Protein 2PFC (pdb70)

Sequence (160 aa):
PIAEELLARVLEPYSCKGCRYLIDAQYSATEDSVLAYGNFTIGESAYIRSTGHFNAVELILCFNQLAYSAFAPAVLNEEIRVLRGWSIDDYCQHQLSSMLIRKASSRFRKPLNPQKFSARLLCRDLQVIWRYLKVPCVIEFWDNGGAASGEIELAALNIP

CATH classification: 3.10.129.30

B-factor: mean 53.66, std 8.76, range [31.72, 86.5]

Secondary structure (DSSP, 8-state):
-PPTTHHHHHSHHHHTTT---EEEEEEEE-SS-EEEEEEE---S-SSSS--SS--HHHHHHHHHHHHHHHHHHHHHTT-SGGGTT--HHHHHHHHHHHEEEEEE--EE-S---TTSEEEEEEE---EE----EEEEEEEEEE----EEEEEEEEEE-S--

Organism: Mycobacterium tuberculosis (strain ATCC 25618 / H37Rv) (NCBI:txid83332)

Structure (mmCIF, N/CA/C/O backbone):
data_2PFC
#
_entry.id   2PFC
#
_cell.length_a   101.767
_cell.length_b   101.767
_cell.length_c   101.767
_cell.angle_alpha   90.00
_cell.angle_beta   90.00
_cell.angle_gamma   90.00
#
_symmetry.space_group_name_H-M   'I 21 3'
#
loop_
_entity.id
_entity.type
_entity.pdbx_description
1 polymer 'Hypothetical protein Rv0098/MT0107'
2 non-polymer 'PALMITIC ACID'
3 water water
#
loop_
_atom_site.group_PDB
_atom_site.id
_atom_site.type_symbol
_atom_site.label_atom_id
_atom_site.label_alt_id
_atom_site.label_comp_id
_atom_site.label_asym_id
_atom_site.label_entity_id
_atom_site.label_seq_id
_atom_site.pdbx_PDB_ins_code
_atom_site.Cartn_x
_atom_site.Cartn_y
_atom_site.Cartn_z
_atom_site.occupancy
_atom_site.B_iso_or_equiv
_atom_site.auth_seq_id
_atom_site.auth_comp_id
_atom_site.auth_asym_id
_atom_site.auth_atom_id
_atom_site.pdbx_PDB_model_num
ATOM 1 N N . PRO A 1 20 ? 76.790 16.160 9.523 1.00 58.09 20 PRO A N 1
ATOM 2 C CA . PRO A 1 20 ? 76.164 16.633 8.294 1.00 57.94 20 PRO A CA 1
ATOM 3 C C . PRO A 1 20 ? 75.384 15.547 7.594 1.00 58.05 20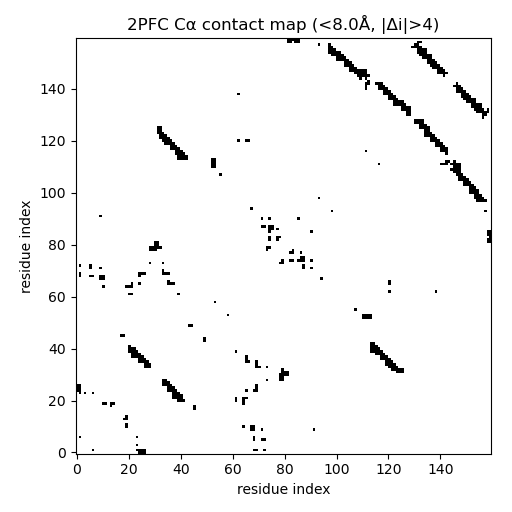 PRO A C 1
ATOM 4 O O . PRO A 1 20 ? 75.833 14.386 7.551 1.00 58.15 20 PRO A O 1
ATOM 8 N N . ILE A 1 21 ? 74.214 15.917 7.062 1.00 57.37 21 ILE A N 1
ATOM 9 C CA . ILE A 1 21 ? 73.365 14.967 6.331 1.00 56.86 21 ILE A CA 1
ATOM 10 C C . ILE A 1 21 ? 73.537 15.137 4.830 1.00 56.32 21 ILE A C 1
ATOM 11 O O . ILE A 1 21 ? 73.488 16.242 4.311 1.00 56.11 21 ILE A O 1
ATOM 16 N N . ALA A 1 22 ? 73.707 14.015 4.148 1.00 56.63 22 ALA A N 1
ATOM 17 C CA . ALA A 1 22 ? 74.030 13.992 2.723 1.00 57.09 22 ALA A CA 1
ATOM 18 C C . ALA A 1 22 ? 72.857 14.557 1.925 1.00 57.34 22 ALA A C 1
ATOM 19 O O . ALA A 1 22 ? 71.728 14.135 2.146 1.00 57.78 22 ALA A O 1
ATOM 21 N N . GLU A 1 23 ? 73.113 15.535 1.046 1.00 57.77 23 GLU A N 1
ATOM 22 C CA . GLU A 1 23 ? 72.091 16.047 0.119 1.00 58.76 23 GLU A CA 1
ATOM 23 C C . GLU A 1 23 ? 71.743 14.768 -0.536 1.00 58.78 23 GLU A C 1
ATOM 24 O O . GLU A 1 23 ? 72.540 13.871 -0.465 1.00 59.73 23 GLU A O 1
ATOM 30 N N . GLU A 1 24 ? 70.577 14.592 -1.132 1.00 59.08 24 GLU A N 1
ATOM 31 C CA . GLU A 1 24 ? 70.309 13.248 -1.704 1.00 58.18 24 GLU A CA 1
ATOM 32 C C . GLU A 1 24 ? 69.723 12.273 -0.682 1.00 55.58 24 GLU A C 1
ATOM 33 O O . GLU A 1 24 ? 68.833 11.519 -1.020 1.00 54.91 24 GLU A O 1
ATOM 39 N N . LEU A 1 25 ? 70.213 12.250 0.558 1.00 54.05 25 LEU A N 1
ATOM 40 C CA . LEU A 1 25 ? 69.384 11.660 1.621 1.00 52.55 25 LEU A CA 1
ATOM 41 C C . LEU A 1 25 ? 68.319 12.722 1.901 1.00 51.13 25 LEU A C 1
ATOM 42 O O . LEU A 1 25 ? 67.129 12.453 1.847 1.00 50.35 25 LEU A O 1
ATOM 47 N N . LEU A 1 26 ? 68.756 13.946 2.135 1.00 49.41 26 LEU A N 1
ATOM 48 C CA . LEU A 1 26 ? 67.809 15.063 2.146 1.00 50.13 26 LEU A CA 1
ATOM 49 C C . LEU A 1 26 ? 66.824 14.955 0.994 1.00 49.63 26 LEU A C 1
ATOM 50 O O . LEU A 1 26 ? 65.618 14.999 1.198 1.00 49.82 26 LEU A O 1
ATOM 55 N N . ALA A 1 27 ? 67.341 14.793 -0.222 1.00 49.44 27 ALA A N 1
ATOM 56 C CA . ALA A 1 27 ? 66.485 15.001 -1.382 1.00 48.69 27 ALA A CA 1
ATOM 57 C C . ALA A 1 27 ? 65.453 13.911 -1.526 1.00 47.78 27 ALA A C 1
ATOM 58 O O . ALA A 1 27 ? 64.360 14.179 -1.938 1.00 48.76 27 ALA A O 1
ATOM 60 N N . ARG A 1 28 ? 65.809 12.677 -1.196 1.00 47.09 28 ARG A N 1
ATOM 61 C CA . ARG A 1 28 ? 64.865 11.544 -1.201 1.00 45.96 28 ARG A CA 1
ATOM 62 C C . ARG A 1 28 ? 63.747 11.668 -0.126 1.00 44.82 28 ARG A C 1
ATOM 63 O O . ARG A 1 28 ? 62.594 11.352 -0.358 1.00 44.01 28 ARG A O 1
ATOM 71 N N . VAL A 1 29 ? 64.152 12.116 1.053 1.00 44.20 29 VAL A N 1
ATOM 72 C CA . VAL A 1 29 ? 63.308 12.240 2.224 1.00 43.55 29 VAL A CA 1
ATOM 73 C C . VAL A 1 29 ? 62.351 13.418 2.046 1.00 43.73 29 VAL A C 1
ATOM 74 O O . VAL A 1 29 ? 61.220 13.347 2.506 1.00 42.59 29 VAL A O 1
ATOM 78 N N . LEU A 1 30 ? 62.810 14.481 1.365 1.00 43.24 30 LEU A N 1
ATOM 79 C CA . LEU A 1 30 ? 61.986 15.693 1.148 1.00 43.92 30 LEU A CA 1
ATOM 80 C C . LEU A 1 30 ? 61.316 15.826 -0.244 1.00 45.01 30 LEU A C 1
ATOM 81 O O . LEU A 1 30 ? 60.733 16.885 -0.622 1.00 44.54 30 LEU A O 1
ATOM 86 N N . GLU A 1 31 ? 61.350 14.723 -0.975 1.00 46.56 31 GLU A N 1
ATOM 87 C CA . GLU A 1 31 ? 60.746 14.649 -2.289 1.00 48.90 31 GLU A CA 1
ATOM 88 C C . GLU A 1 31 ? 59.255 14.991 -2.223 1.00 49.57 31 GLU A C 1
ATOM 89 O O . GLU A 1 31 ? 58.724 15.644 -3.162 1.00 49.92 31 GLU A O 1
ATOM 95 N N . PRO A 1 32 ? 58.557 14.549 -1.144 1.00 49.42 32 PRO A N 1
ATOM 96 C CA . PRO A 1 32 ? 57.155 14.954 -1.082 1.00 49.69 32 PRO A CA 1
ATOM 97 C C . PRO A 1 32 ? 56.855 16.450 -1.190 1.00 49.04 32 PRO A C 1
ATOM 98 O O . PRO A 1 32 ? 55.818 16.815 -1.731 1.00 49.21 32 PRO A O 1
ATOM 102 N N . TYR A 1 33 ? 57.768 17.285 -0.720 1.00 49.23 33 TYR A N 1
ATOM 103 C CA . TYR A 1 33 ? 57.611 18.729 -0.771 1.00 49.35 33 TYR A CA 1
ATOM 104 C C . TYR A 1 33 ? 58.225 19.317 -2.055 1.00 50.44 33 TYR A C 1
ATOM 105 O O . TYR A 1 33 ? 57.709 20.306 -2.577 1.00 49.64 33 TYR A O 1
ATOM 114 N N . SER A 1 34 ? 59.344 18.736 -2.521 1.00 52.23 34 SER A N 1
ATOM 115 C CA . SER A 1 34 ? 60.041 19.165 -3.767 1.00 54.68 34 SER A CA 1
ATOM 116 C C . SER A 1 34 ? 59.155 19.084 -5.027 1.00 55.85 34 SER A C 1
ATOM 117 O O . SER A 1 34 ? 59.157 19.972 -5.886 1.00 55.59 34 SER A O 1
ATOM 120 N N . CYS A 1 35 ? 58.412 17.998 -5.137 1.00 57.82 35 CYS A N 1
ATOM 121 C CA . CYS A 1 35 ? 57.559 17.790 -6.282 1.00 60.12 35 CYS A CA 1
ATOM 122 C C . CYS A 1 35 ? 56.408 18.832 -6.261 1.00 61.04 35 CYS A C 1
ATOM 123 O O . CYS A 1 35 ? 55.418 18.725 -7.023 1.00 61.73 35 CYS A O 1
ATOM 126 N N . LYS A 1 36 ? 56.552 19.829 -5.377 1.00 60.90 36 LYS A N 1
ATOM 127 C CA . LYS A 1 36 ? 55.544 20.860 -5.144 1.00 60.94 36 LYS A CA 1
ATOM 128 C C . LYS A 1 36 ? 56.168 22.266 -5.097 1.00 60.96 36 LYS A C 1
ATOM 129 O O . LYS A 1 36 ? 55.444 23.263 -4.944 1.00 61.48 36 LYS A O 1
ATOM 135 N N . GLY A 1 37 ? 57.500 22.342 -5.220 1.00 59.88 37 GLY A N 1
ATOM 136 C CA . GLY A 1 37 ? 58.232 23.604 -5.090 1.00 59.04 37 GLY A CA 1
ATOM 137 C C . GLY A 1 37 ? 58.324 24.122 -3.660 1.00 58.56 37 GLY A C 1
ATOM 138 O O . GLY A 1 37 ? 58.656 25.300 -3.410 1.00 58.40 37 GLY A O 1
ATOM 139 N N . CYS A 1 38 ? 58.045 23.232 -2.711 1.00 57.65 38 CYS A N 1
ATOM 140 C CA . CYS A 1 38 ? 57.975 23.626 -1.295 1.00 56.40 38 CYS A CA 1
ATOM 141 C C . CYS A 1 38 ? 59.083 23.039 -0.406 1.00 54.06 38 CYS A C 1
ATOM 142 O O . CYS A 1 38 ? 58.948 23.005 0.816 1.00 52.91 38 CYS A O 1
ATOM 145 N N . ARG A 1 39 ? 60.178 22.589 -1.018 1.00 51.48 39 ARG A N 1
ATOM 146 C CA . ARG A 1 39 ? 61.349 22.257 -0.225 1.00 50.14 39 ARG A CA 1
ATOM 147 C C . ARG A 1 39 ? 62.024 23.543 0.245 1.00 49.06 39 ARG A C 1
ATOM 148 O O . ARG A 1 39 ? 62.364 24.394 -0.580 1.00 49.19 39 ARG A O 1
ATOM 156 N N . TYR A 1 40 ? 62.203 23.674 1.560 1.00 47.50 40 TYR A N 1
ATOM 157 C CA . TYR A 1 40 ? 62.794 24.880 2.146 1.00 47.34 40 TYR A CA 1
ATOM 158 C C . TYR A 1 40 ? 64.095 24.634 2.896 1.00 47.01 40 TYR A C 1
ATOM 159 O O . TYR A 1 40 ? 64.856 25.568 3.105 1.00 46.78 40 TYR A O 1
ATOM 168 N N . LEU A 1 41 ? 64.309 23.401 3.352 1.00 47.30 41 LEU A N 1
ATOM 169 C CA . LEU A 1 41 ? 65.552 23.041 4.049 1.00 48.31 41 LEU A CA 1
ATOM 170 C C . LEU A 1 41 ? 66.693 22.957 3.018 1.00 49.53 41 LEU A C 1
ATOM 171 O O . LEU A 1 41 ? 66.635 22.171 2.042 1.00 49.42 41 LEU A O 1
ATOM 176 N N . ILE A 1 42 ? 67.690 23.814 3.215 1.00 50.41 42 ILE A N 1
ATOM 177 C CA . ILE A 1 42 ? 68.852 23.877 2.324 1.00 51.54 42 ILE A CA 1
ATOM 178 C C . ILE A 1 42 ? 69.833 22.801 2.689 1.00 51.35 42 ILE A C 1
ATOM 179 O O . ILE A 1 42 ? 70.254 22.046 1.838 1.00 52.70 42 ILE A O 1
ATOM 184 N N . ASP A 1 43 ? 70.177 22.714 3.961 1.00 51.43 43 ASP A N 1
ATOM 185 C CA . ASP A 1 43 ? 71.160 21.751 4.423 1.00 52.09 43 ASP A CA 1
ATOM 186 C C . ASP A 1 43 ? 70.888 21.564 5.882 1.00 51.64 43 ASP A C 1
ATOM 187 O O . ASP A 1 43 ? 70.355 22.479 6.515 1.00 51.15 43 ASP A O 1
ATOM 192 N N . ALA A 1 44 ? 71.254 20.386 6.393 1.00 51.12 44 ALA A N 1
ATOM 193 C CA . ALA A 1 44 ? 71.054 20.018 7.763 1.00 52.11 44 ALA A CA 1
ATOM 194 C C . ALA A 1 44 ? 72.257 19.218 8.314 1.00 52.47 44 ALA A C 1
ATOM 195 O O . ALA A 1 44 ? 73.023 18.633 7.568 1.00 51.63 44 ALA A O 1
ATOM 197 N N . GLN A 1 45 ? 72.406 19.179 9.632 1.00 53.19 45 GLN A N 1
ATOM 198 C CA . GLN A 1 45 ? 73.435 18.329 10.240 1.00 54.71 45 GLN A CA 1
ATOM 199 C C . GLN A 1 45 ? 72.777 17.736 11.443 1.00 54.61 45 GLN A C 1
ATOM 200 O O . GLN A 1 45 ? 71.950 18.386 12.048 1.00 55.28 45 GLN A O 1
ATOM 206 N N . TYR A 1 46 ? 73.146 16.520 11.811 1.00 55.01 46 TYR A N 1
ATOM 207 C CA . TYR A 1 46 ? 72.524 15.894 12.957 1.00 55.41 46 TYR A CA 1
ATOM 208 C C . TYR A 1 46 ? 73.491 15.189 13.937 1.00 56.32 46 TYR A C 1
ATOM 209 O O . TYR A 1 46 ? 74.625 14.899 13.594 1.00 55.84 46 TYR A O 1
ATOM 218 N N . SER A 1 47 ? 72.986 14.904 15.140 1.00 57.35 47 SER A N 1
ATOM 219 C CA . SER A 1 47 ? 73.606 13.995 16.104 1.00 58.95 47 SER A CA 1
ATOM 220 C C . SER A 1 47 ? 72.521 13.134 16.750 1.00 59.17 47 SER A C 1
ATOM 221 O O . SER A 1 47 ? 71.427 13.626 17.001 1.00 59.74 47 SER A O 1
ATOM 224 N N . ALA A 1 48 ? 72.810 11.861 17.021 1.00 59.95 48 ALA A N 1
ATOM 225 C CA . ALA A 1 48 ? 71.816 10.919 17.583 1.00 60.43 48 ALA A CA 1
ATOM 226 C C . ALA A 1 48 ? 72.331 10.064 18.758 1.00 61.20 48 ALA A C 1
ATOM 227 O O . ALA A 1 48 ? 73.516 9.855 18.890 1.00 62.17 48 ALA A O 1
ATOM 229 N N . THR A 1 49 ? 71.436 9.578 19.609 1.00 61.72 49 THR A N 1
ATOM 230 C CA . THR A 1 49 ? 71.759 8.524 20.559 1.00 63.03 49 THR A CA 1
ATOM 231 C C . THR A 1 49 ? 70.645 7.472 20.477 1.00 64.14 49 THR A C 1
ATOM 232 O O . THR A 1 49 ? 69.791 7.517 19.571 1.00 64.63 49 THR A O 1
ATOM 236 N N . GLU A 1 50 ? 70.630 6.538 21.421 1.00 64.71 50 GLU A N 1
ATOM 237 C CA . GLU A 1 50 ? 69.640 5.462 21.427 1.00 65.34 50 GLU A CA 1
ATOM 238 C C . GLU A 1 50 ? 68.198 6.000 21.595 1.00 64.72 50 GLU A C 1
ATOM 239 O O . GLU A 1 50 ? 67.218 5.315 21.271 1.00 65.58 50 GLU A O 1
ATOM 245 N N . ASP A 1 51 ? 68.059 7.211 22.114 1.00 63.69 51 ASP A N 1
ATOM 246 C CA . ASP A 1 51 ? 66.717 7.752 22.385 1.00 63.24 51 ASP A CA 1
ATOM 247 C C . ASP A 1 51 ? 66.573 9.269 22.194 1.00 61.33 51 ASP A C 1
ATOM 248 O O . ASP A 1 51 ? 65.637 9.866 22.710 1.00 60.91 51 ASP A O 1
ATOM 253 N N . SER A 1 52 ? 67.488 9.857 21.425 1.00 59.89 52 SER A N 1
ATOM 254 C CA . SER A 1 52 ? 67.564 11.299 21.199 1.00 58.94 52 SER A CA 1
ATOM 255 C C . SER A 1 52 ? 68.096 11.571 19.829 1.00 57.67 52 SER A C 1
ATOM 256 O O . SER A 1 52 ? 68.940 10.825 19.340 1.00 56.59 52 SER A O 1
ATOM 259 N N . VAL A 1 53 ? 67.604 12.658 19.235 1.00 56.62 53 VAL A N 1
ATOM 260 C CA . VAL A 1 53 ? 68.163 13.244 18.017 1.00 56.14 53 VAL A CA 1
ATOM 261 C C . VAL A 1 53 ? 68.368 14.748 18.243 1.00 56.05 53 VAL A C 1
ATOM 262 O O . VAL A 1 53 ? 67.611 15.381 18.960 1.00 57.15 53 VAL A O 1
ATOM 266 N N . LEU A 1 54 ? 69.381 15.315 17.615 1.00 55.89 54 LEU A N 1
ATOM 267 C CA . LEU A 1 54 ? 69.617 16.749 17.651 1.00 55.82 54 LEU A CA 1
ATOM 268 C C . LEU A 1 54 ? 70.003 17.163 16.235 1.00 55.01 54 LEU A C 1
ATOM 269 O O . LEU A 1 54 ? 70.867 16.544 15.632 1.00 55.24 54 LEU A O 1
ATOM 274 N N . ALA A 1 55 ? 69.359 18.184 15.677 1.00 54.57 55 ALA A N 1
ATOM 275 C CA . ALA A 1 55 ? 69.698 18.599 14.304 1.00 53.67 55 ALA A CA 1
ATOM 276 C C . ALA A 1 55 ? 69.656 20.109 14.146 1.00 53.55 55 ALA A C 1
ATOM 277 O O . ALA A 1 55 ? 69.083 20.796 14.989 1.00 53.23 55 ALA A O 1
ATOM 279 N N . TYR A 1 56 ? 70.271 20.594 13.061 1.00 53.38 56 TYR A N 1
ATOM 280 C CA . TYR A 1 56 ? 70.393 22.011 12.711 1.00 53.48 56 TYR A CA 1
ATOM 281 C C . TYR A 1 56 ? 70.067 22.057 11.234 1.00 52.54 56 TYR A C 1
ATOM 282 O O . TYR A 1 56 ? 70.482 21.172 10.503 1.00 52.29 56 TYR A O 1
ATOM 291 N N . GLY A 1 57 ? 69.328 23.069 10.787 1.00 51.40 57 GLY A N 1
ATOM 292 C CA . GLY A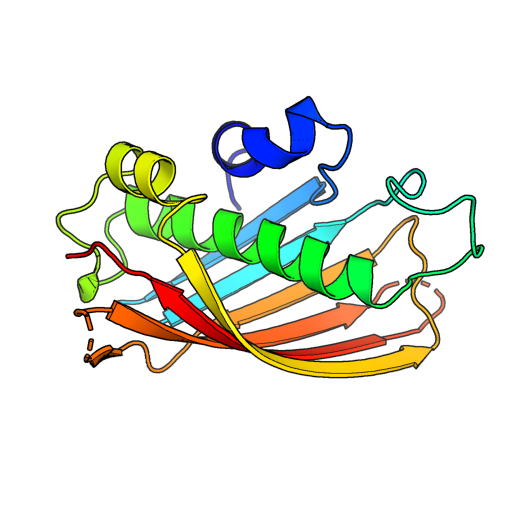 1 57 ? 69.054 23.220 9.360 1.00 49.99 57 GLY A CA 1
ATOM 293 C C . GLY A 1 57 ? 69.213 24.659 8.922 1.00 49.74 57 GLY A C 1
ATOM 294 O O . GLY A 1 57 ? 69.098 25.578 9.743 1.00 49.78 57 GLY A O 1
ATOM 295 N N . ASN A 1 58 ? 69.497 24.860 7.640 1.00 48.69 58 ASN A N 1
ATOM 296 C CA . ASN A 1 58 ? 69.462 26.191 7.047 1.00 48.37 58 ASN A CA 1
ATOM 297 C C . ASN A 1 58 ? 68.346 26.186 6.039 1.00 47.33 58 ASN A C 1
ATOM 298 O O . ASN A 1 58 ? 68.153 25.166 5.362 1.00 45.62 58 ASN A O 1
ATOM 303 N N . PHE A 1 59 ? 67.636 27.320 5.926 1.00 47.40 59 PHE A N 1
ATOM 304 C CA . PHE A 1 59 ? 66.322 27.398 5.237 1.00 48.43 59 PHE A CA 1
ATOM 305 C C . PHE A 1 59 ? 66.164 28.639 4.347 1.00 49.56 59 PHE A C 1
ATOM 306 O O . PHE A 1 59 ? 66.659 29.708 4.682 1.00 50.04 59 PHE A O 1
ATOM 314 N N . THR A 1 60 ? 65.424 28.507 3.248 1.00 51.75 60 THR A N 1
ATOM 315 C CA . THR A 1 60 ? 65.073 29.656 2.397 1.00 52.98 60 THR A CA 1
ATOM 316 C C . THR A 1 60 ? 63.682 29.427 1.842 1.00 53.71 60 THR A C 1
ATOM 317 O O . THR A 1 60 ? 63.356 28.306 1.471 1.00 53.28 60 THR A O 1
ATOM 321 N N . ILE A 1 61 ? 62.863 30.485 1.832 1.00 55.47 61 ILE A N 1
ATOM 322 C CA . ILE A 1 61 ? 61.500 30.432 1.293 1.00 57.64 61 ILE A CA 1
ATOM 323 C C . ILE A 1 61 ? 61.327 31.440 0.141 1.00 59.12 61 ILE A C 1
ATOM 324 O O . ILE A 1 61 ? 61.347 32.662 0.344 1.00 59.74 61 ILE A O 1
ATOM 329 N N . GLY A 1 62 ? 61.156 30.914 -1.066 1.00 60.75 62 GLY A N 1
ATOM 330 C CA . GLY A 1 62 ? 61.109 31.746 -2.258 1.00 62.72 62 GLY A CA 1
ATOM 331 C C . GLY A 1 62 ? 59.822 32.525 -2.429 1.00 64.10 62 GLY A C 1
ATOM 332 O O . GLY A 1 62 ? 59.795 33.575 -3.080 1.00 64.79 62 GLY A O 1
ATOM 333 N N . GLU A 1 63 ? 58.755 32.009 -1.840 1.00 65.03 63 GLU A N 1
ATOM 334 C CA . GLU A 1 63 ? 57.407 32.522 -2.055 1.00 66.22 63 GLU A CA 1
ATOM 335 C C . GLU A 1 63 ? 56.506 31.521 -1.378 1.00 65.13 63 GLU A C 1
ATOM 336 O O . GLU A 1 63 ? 56.923 30.389 -1.132 1.00 66.31 63 GLU A O 1
ATOM 342 N N . SER A 1 64 ? 55.277 31.926 -1.089 1.00 63.99 64 SER A N 1
ATOM 343 C CA . SER A 1 64 ? 54.307 31.061 -0.424 1.00 62.57 64 SER A CA 1
ATOM 344 C C . SER A 1 64 ? 53.486 30.225 -1.396 1.00 61.13 64 SER A C 1
ATOM 345 O O . SER A 1 64 ? 52.977 30.723 -2.397 1.00 60.69 64 SER A O 1
ATOM 348 N N . ALA A 1 65 ? 53.332 28.950 -1.069 1.00 60.02 65 ALA A N 1
ATOM 349 C CA . ALA A 1 65 ? 52.458 28.063 -1.844 1.00 58.77 65 ALA A CA 1
ATOM 350 C C . ALA A 1 65 ? 50.954 28.345 -1.712 1.00 57.83 65 ALA A C 1
ATOM 351 O O . ALA A 1 65 ? 50.205 28.074 -2.643 1.00 58.82 65 ALA A O 1
ATOM 353 N N . TYR A 1 66 ? 50.503 28.871 -0.574 1.00 56.30 66 TYR A N 1
ATOM 354 C CA . TYR A 1 66 ? 49.051 28.875 -0.247 1.00 54.64 66 TYR A CA 1
ATOM 355 C C . TYR A 1 66 ? 48.386 30.256 -0.205 1.00 53.85 66 TYR A C 1
ATOM 356 O O . TYR A 1 66 ? 47.171 30.358 -0.078 1.00 53.55 66 TYR A O 1
ATOM 365 N N . ILE A 1 67 ? 49.178 31.306 -0.338 1.00 54.59 67 ILE A N 1
ATOM 366 C CA . ILE A 1 67 ? 48.696 32.684 -0.172 1.00 55.25 67 ILE A CA 1
ATOM 367 C C . ILE A 1 67 ? 49.560 33.620 -1.026 1.00 57.74 67 ILE A C 1
ATOM 368 O O . ILE A 1 67 ? 50.748 33.358 -1.190 1.00 56.13 67 ILE A O 1
ATOM 373 N N . ARG A 1 68 ? 48.981 34.705 -1.566 1.00 60.82 68 ARG A N 1
ATOM 374 C CA . ARG A 1 68 ? 49.808 35.670 -2.310 1.00 63.84 68 ARG A CA 1
ATOM 375 C C . ARG A 1 68 ? 51.138 35.947 -1.640 1.00 65.13 68 ARG A C 1
ATOM 376 O O . ARG A 1 68 ? 52.165 35.405 -2.047 1.00 66.45 68 ARG A O 1
ATOM 384 N N . SER A 1 69 ? 51.153 36.776 -0.617 1.00 66.37 69 SER A N 1
ATOM 385 C CA . SER A 1 69 ? 52.461 37.239 -0.142 1.00 67.74 69 SER A CA 1
ATOM 386 C C . SER A 1 69 ? 52.319 38.303 0.934 1.00 68.31 69 SER A C 1
ATOM 387 O O . SER A 1 69 ? 51.850 39.431 0.706 1.00 68.14 69 SER A O 1
ATOM 390 N N . THR A 1 70 ? 52.739 37.887 2.118 1.00 69.46 70 THR A N 1
ATOM 391 C CA . THR A 1 70 ? 52.605 38.642 3.347 1.00 69.84 70 THR A CA 1
ATOM 392 C C . THR A 1 70 ? 53.849 39.523 3.582 1.00 70.23 70 THR A C 1
ATOM 393 O O . THR A 1 70 ? 53.836 40.433 4.417 1.00 70.81 70 THR A O 1
ATOM 397 N N . GLY A 1 71 ? 54.911 39.247 2.832 1.00 70.51 71 GLY A N 1
ATOM 398 C CA . GLY A 1 71 ? 56.219 39.863 3.056 1.00 71.33 71 GLY A CA 1
ATOM 399 C C . GLY A 1 71 ? 56.879 39.493 4.384 1.00 71.43 71 GLY A C 1
ATOM 400 O O . GLY A 1 71 ? 57.688 40.262 4.897 1.00 72.18 71 GLY A O 1
ATOM 401 N N . HIS A 1 72 ? 56.535 38.331 4.947 1.00 71.02 72 HIS A N 1
ATOM 402 C CA . HIS A 1 72 ? 57.124 37.860 6.209 1.00 70.80 72 HIS A CA 1
ATOM 403 C C . HIS A 1 72 ? 56.914 36.355 6.441 1.00 70.42 72 HIS A C 1
ATOM 404 O O . HIS A 1 72 ? 56.379 35.651 5.583 1.00 70.38 72 HIS A O 1
ATOM 411 N N . PHE A 1 73 ? 57.309 35.880 7.621 1.00 69.90 73 PHE A N 1
ATOM 412 C CA . PHE A 1 73 ? 57.365 34.452 7.900 1.00 69.27 73 PHE A CA 1
ATOM 413 C C . PHE A 1 73 ? 56.043 33.689 7.721 1.00 68.33 73 PHE A C 1
ATOM 414 O O . PHE A 1 73 ? 55.959 32.833 6.843 1.00 69.05 73 PHE A O 1
ATOM 422 N N . ASN A 1 74 ? 55.024 33.995 8.522 1.00 66.32 74 ASN A N 1
ATOM 423 C CA . ASN A 1 74 ? 53.797 33.169 8.583 1.00 63.57 74 ASN A CA 1
ATOM 424 C C . ASN A 1 74 ? 54.072 31.881 9.326 1.00 61.78 74 ASN A C 1
ATOM 425 O O . ASN A 1 74 ? 54.995 31.143 8.970 1.00 61.36 74 ASN A O 1
ATOM 430 N N . ALA A 1 75 ? 53.251 31.627 10.347 1.00 59.42 75 ALA A N 1
ATOM 431 C CA . ALA A 1 75 ? 53.342 30.473 11.240 1.00 57.06 75 ALA A CA 1
ATOM 432 C C . ALA A 1 75 ? 53.189 29.122 10.546 1.00 55.70 75 ALA A C 1
ATOM 433 O O . ALA A 1 75 ? 53.773 28.131 10.970 1.00 56.11 75 ALA A O 1
ATOM 435 N N . VAL A 1 76 ? 52.352 29.077 9.516 1.00 53.46 76 VAL A N 1
ATOM 436 C CA . VAL A 1 76 ? 52.249 27.926 8.646 1.00 51.13 76 VAL A CA 1
ATOM 437 C C . VAL A 1 76 ? 53.651 27.471 8.192 1.00 49.86 76 VAL A C 1
ATOM 438 O O . VAL A 1 76 ? 53.932 26.291 8.179 1.00 48.25 76 VAL A O 1
ATOM 442 N N . GLU A 1 77 ? 54.529 28.429 7.910 1.00 48.66 77 GLU A N 1
ATOM 443 C CA . GLU A 1 77 ? 55.880 28.147 7.462 1.00 48.48 77 GLU A CA 1
ATOM 444 C C . GLU A 1 77 ? 56.832 27.662 8.555 1.00 47.06 77 GLU A C 1
ATOM 445 O O . GLU A 1 77 ? 57.756 26.937 8.269 1.00 47.99 77 GLU A O 1
ATOM 451 N N . LEU A 1 78 ? 56.590 28.037 9.804 1.00 46.41 78 LEU A N 1
ATOM 452 C CA . LEU A 1 78 ? 57.281 27.437 10.954 1.00 45.74 78 LEU A CA 1
ATOM 453 C C . LEU A 1 78 ? 57.082 25.927 11.013 1.00 44.35 78 LEU A C 1
ATOM 454 O O . LEU A 1 78 ? 58.060 25.192 11.092 1.00 45.14 78 LEU A O 1
ATOM 459 N N . ILE A 1 79 ? 55.832 25.475 10.980 1.00 42.69 79 ILE A N 1
ATOM 460 C CA . ILE A 1 79 ? 55.511 24.040 10.989 1.00 42.75 79 ILE A CA 1
ATOM 461 C C . ILE A 1 79 ? 56.173 23.318 9.811 1.00 42.05 79 ILE A C 1
ATOM 462 O O . ILE A 1 79 ? 56.726 22.264 9.969 1.00 41.13 79 ILE A O 1
ATOM 467 N N . LEU A 1 80 ? 56.039 23.875 8.615 1.00 42.16 80 LEU A N 1
ATOM 468 C CA . LEU A 1 80 ? 56.571 23.251 7.391 1.00 43.46 80 LEU A CA 1
ATOM 469 C C . LEU A 1 80 ? 58.084 23.074 7.517 1.00 42.99 80 LEU A C 1
ATOM 470 O O . LEU A 1 80 ? 58.639 22.087 7.061 1.00 43.90 80 LEU A O 1
ATOM 475 N N . CYS A 1 81 ? 58.746 24.047 8.114 1.00 42.25 81 CYS A N 1
ATOM 476 C CA . CYS A 1 81 ? 60.187 23.947 8.315 1.00 42.57 81 CYS A CA 1
ATOM 477 C C . CYS A 1 81 ? 60.593 22.984 9.426 1.00 41.78 81 CYS A C 1
ATOM 478 O O . CYS A 1 81 ? 61.605 22.269 9.299 1.00 41.03 81 CYS A O 1
ATOM 481 N N . PHE A 1 82 ? 59.848 23.005 10.530 1.00 41.74 82 PHE A N 1
ATOM 482 C CA . PHE A 1 82 ? 59.962 21.927 11.534 1.00 41.34 82 PHE A CA 1
ATOM 483 C C . PHE A 1 82 ? 59.740 20.550 10.893 1.00 40.24 82 PHE A C 1
ATOM 484 O O . PHE A 1 82 ? 60.532 19.635 11.125 1.00 40.39 82 PHE A O 1
ATOM 492 N N . ASN A 1 83 ? 58.682 20.389 10.102 1.00 38.88 83 ASN A N 1
ATOM 493 C CA . ASN A 1 83 ? 58.409 19.041 9.494 1.00 39.13 83 ASN A CA 1
ATOM 494 C C . ASN A 1 83 ? 59.555 18.555 8.618 1.00 39.40 83 ASN A C 1
ATOM 495 O O . ASN A 1 83 ? 59.947 17.401 8.690 1.00 40.36 83 ASN A O 1
ATOM 500 N N . GLN A 1 84 ? 60.046 19.426 7.749 1.00 39.20 84 GLN A N 1
ATOM 501 C CA . GLN A 1 84 ? 61.151 19.093 6.869 1.00 40.08 84 GLN A CA 1
ATOM 502 C C . GLN A 1 84 ? 62.449 18.683 7.634 1.00 39.58 84 GLN A C 1
ATOM 503 O O . GLN A 1 84 ? 63.048 17.652 7.328 1.00 39.52 84 GLN A O 1
ATOM 509 N N . LEU A 1 85 ? 62.822 19.481 8.627 1.00 38.93 85 LEU A N 1
ATOM 510 C CA . LEU A 1 85 ? 64.000 19.252 9.454 1.00 39.37 85 LEU A CA 1
ATOM 511 C C . LEU A 1 85 ? 63.898 17.988 10.283 1.00 39.99 85 LEU A C 1
ATOM 512 O O . LEU A 1 85 ? 64.889 17.321 10.481 1.00 41.27 85 LEU A O 1
ATOM 517 N N . ALA A 1 86 ? 62.713 17.697 10.805 1.00 40.24 86 ALA A N 1
ATOM 518 C CA . ALA A 1 86 ? 62.498 16.496 11.597 1.00 40.49 86 ALA A CA 1
ATOM 519 C C . ALA A 1 86 ? 62.534 15.295 10.699 1.00 40.41 86 ALA A C 1
ATOM 520 O O . ALA A 1 86 ? 63.167 14.314 11.047 1.00 41.66 86 ALA A O 1
ATOM 522 N N . TYR A 1 87 ? 61.859 15.323 9.550 1.00 40.04 87 TYR A N 1
ATOM 523 C CA . TYR A 1 87 ? 61.908 14.128 8.713 1.00 39.53 87 TYR A CA 1
ATOM 524 C C . TYR A 1 87 ? 63.393 13.915 8.363 1.00 40.95 87 TYR A C 1
ATOM 525 O O . TYR A 1 87 ? 63.877 12.798 8.335 1.00 40.20 87 TYR A O 1
ATOM 534 N N . SER A 1 88 ? 64.084 15.009 8.037 1.00 42.94 88 SER A N 1
ATOM 535 C CA . SER A 1 88 ? 65.483 14.968 7.634 1.00 44.35 88 SER A CA 1
ATOM 536 C C . SER A 1 88 ? 66.431 14.459 8.746 1.00 44.48 88 SER A C 1
ATOM 537 O O . SER A 1 88 ? 67.356 13.750 8.465 1.00 44.67 88 SER A O 1
ATOM 540 N N . ALA A 1 89 ? 66.181 14.811 10.000 1.00 45.08 89 ALA A N 1
ATOM 541 C CA . ALA A 1 89 ? 67.041 14.415 11.131 1.00 44.96 89 ALA A CA 1
ATOM 542 C C . ALA A 1 89 ? 66.952 12.935 11.506 1.00 45.08 89 ALA A C 1
ATOM 543 O O . ALA A 1 89 ? 67.948 12.320 11.903 1.00 44.59 89 ALA A O 1
ATOM 545 N N . PHE A 1 90 ? 65.752 12.356 11.380 1.00 44.88 90 PHE A N 1
ATOM 546 C CA . PHE A 1 90 ? 65.560 10.946 11.712 1.00 44.18 90 PHE A CA 1
ATOM 547 C C . PHE A 1 90 ? 66.057 9.995 10.651 1.00 43.93 90 PHE A C 1
ATOM 548 O O . PHE A 1 90 ? 66.262 8.800 10.916 1.00 43.33 90 PHE A O 1
ATOM 556 N N . ALA A 1 91 ? 66.252 10.522 9.448 1.00 44.00 91 ALA A N 1
ATOM 557 C CA . ALA A 1 91 ? 66.560 9.664 8.327 1.00 44.52 91 ALA A CA 1
ATOM 558 C C . ALA A 1 91 ? 67.895 8.926 8.541 1.00 45.09 91 ALA A C 1
ATOM 559 O O . ALA A 1 91 ? 67.926 7.691 8.492 1.00 45.14 91 ALA A O 1
ATOM 561 N N . PRO A 1 92 ? 69.000 9.678 8.724 1.00 46.08 92 PRO A N 1
ATOM 562 C CA . PRO A 1 92 ? 70.329 9.058 8.929 1.00 46.94 92 PRO A CA 1
ATOM 563 C C . PRO A 1 92 ? 70.466 8.339 10.257 1.00 47.80 92 PRO A C 1
ATOM 564 O O . PRO A 1 92 ? 71.262 7.409 10.340 1.00 49.00 92 PRO A O 1
ATOM 568 N N . ALA A 1 93 ? 69.688 8.738 11.266 1.00 48.12 93 ALA A N 1
ATOM 569 C CA . ALA A 1 93 ? 69.504 7.936 12.479 1.00 48.52 93 ALA A CA 1
ATOM 570 C C . ALA A 1 93 ? 68.863 6.571 12.198 1.00 49.35 93 ALA A C 1
ATOM 571 O O . ALA A 1 93 ? 69.300 5.539 12.7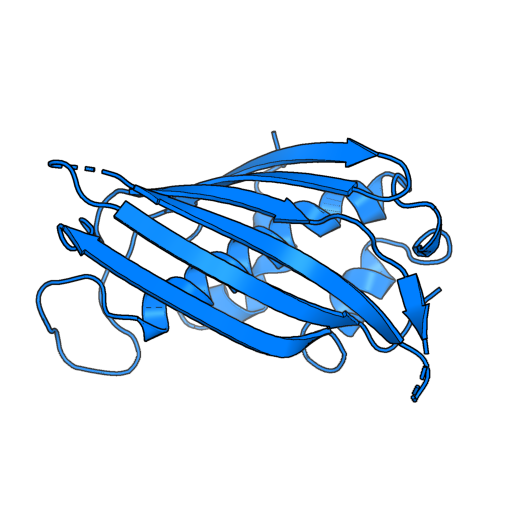24 1.00 49.75 93 ALA A O 1
ATOM 573 N N . VAL A 1 94 ? 67.807 6.545 11.391 1.00 50.15 94 VAL A N 1
ATOM 574 C CA . VAL A 1 94 ? 67.246 5.262 10.960 1.00 50.22 94 VAL A CA 1
ATOM 575 C C . VAL A 1 94 ? 68.218 4.509 10.057 1.00 50.52 94 VAL A C 1
ATOM 576 O O . VAL A 1 94 ? 68.418 3.282 10.224 1.00 50.56 94 VAL A O 1
ATOM 580 N N . LEU A 1 95 ? 68.814 5.234 9.114 1.00 50.62 95 LEU A N 1
ATOM 581 C CA . LEU A 1 95 ? 69.757 4.622 8.190 1.00 52.28 95 LEU A CA 1
ATOM 582 C C . LEU A 1 95 ? 70.874 3.929 8.979 1.00 53.91 95 LEU A C 1
ATOM 583 O O . LEU A 1 95 ? 71.264 2.795 8.689 1.00 54.55 95 LEU A O 1
ATOM 588 N N . ASN A 1 96 ? 71.364 4.619 9.998 1.00 55.90 96 ASN A N 1
ATOM 589 C CA . ASN A 1 96 ? 72.537 4.163 10.716 1.00 57.37 96 ASN A CA 1
ATOM 590 C C . ASN A 1 96 ? 72.189 3.349 11.940 1.00 58.00 96 ASN A C 1
ATOM 591 O O . ASN A 1 96 ? 73.077 2.935 12.662 1.00 57.81 96 ASN A O 1
ATOM 596 N N . GLU A 1 97 ? 70.888 3.109 12.14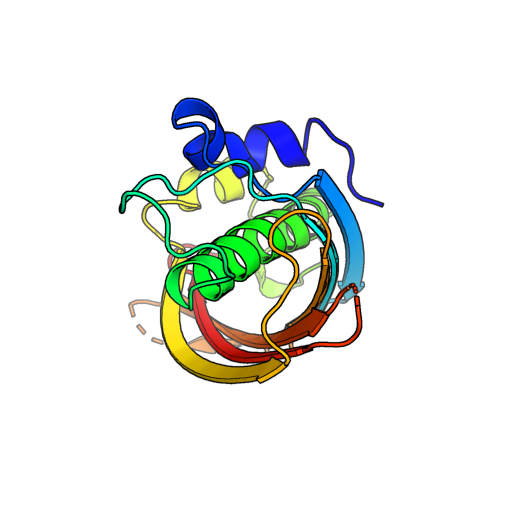0 1.00 58.95 97 GLU A N 1
ATOM 597 C CA . GLU A 1 97 ? 70.381 2.244 13.210 1.00 60.01 97 GLU A CA 1
ATOM 598 C C . GLU A 1 97 ? 70.795 2.761 14.578 1.00 59.67 97 GLU A C 1
ATOM 599 O O . GLU A 1 97 ? 71.259 1.987 15.424 1.00 59.60 97 GLU A O 1
ATOM 605 N N . GLU A 1 98 ? 70.632 4.065 14.789 1.00 59.37 98 GLU A N 1
ATOM 606 C CA . GLU A 1 98 ? 71.107 4.717 16.008 1.00 59.55 98 GLU A CA 1
ATOM 607 C C . GLU A 1 98 ? 70.044 4.812 17.084 1.00 59.62 98 GLU A C 1
ATOM 608 O O . GLU A 1 98 ? 70.376 4.975 18.258 1.00 60.79 98 GLU A O 1
ATOM 614 N N . ILE A 1 99 ? 68.776 4.700 16.688 1.00 58.95 99 ILE A N 1
ATOM 615 C CA . ILE A 1 99 ? 67.646 4.827 17.595 1.00 57.88 99 ILE A CA 1
ATOM 616 C C . ILE A 1 99 ? 67.226 3.426 17.959 1.00 58.32 99 ILE A C 1
ATOM 617 O O . ILE A 1 99 ? 66.751 2.681 17.086 1.00 57.60 99 ILE A O 1
ATOM 622 N N . ARG A 1 100 ? 67.365 3.084 19.251 1.00 58.56 100 ARG A N 1
ATOM 623 C CA . ARG A 1 100 ? 67.090 1.718 19.721 1.00 58.58 100 ARG A CA 1
ATOM 624 C C . ARG A 1 100 ? 65.742 1.240 19.229 1.00 57.40 100 ARG A C 1
ATOM 625 O O . ARG A 1 100 ? 65.671 0.240 18.537 1.00 57.94 100 ARG A O 1
ATOM 633 N N . VAL A 1 101 ? 64.686 1.973 19.564 1.00 57.33 101 VAL A N 1
ATOM 634 C CA . VAL A 1 101 ? 63.286 1.611 19.221 1.00 56.49 101 VAL A CA 1
ATOM 635 C C . VAL A 1 101 ? 62.966 1.503 17.713 1.00 56.35 101 VAL A C 1
ATOM 636 O O . VAL A 1 101 ? 61.922 0.921 17.348 1.00 56.09 101 VAL A O 1
ATOM 640 N N . LEU A 1 102 ? 63.826 2.072 16.846 1.00 55.52 102 LEU A N 1
ATOM 641 C CA . LEU A 1 102 ? 63.563 2.040 15.379 1.00 55.34 102 LEU A CA 1
ATOM 642 C C . LEU A 1 102 ? 64.393 1.007 14.600 1.00 55.69 102 LEU A C 1
ATOM 643 O O . LEU A 1 102 ? 64.274 0.888 13.374 1.00 55.21 102 LEU A O 1
ATOM 648 N N . ARG A 1 103 ? 65.240 0.266 15.303 1.00 55.93 103 ARG A N 1
ATOM 649 C CA . ARG A 1 103 ? 65.953 -0.825 14.650 1.00 56.80 103 ARG A CA 1
ATOM 650 C C . ARG A 1 103 ? 64.925 -1.868 14.183 1.00 56.93 103 ARG A C 1
ATOM 651 O O . ARG A 1 103 ? 64.007 -2.228 14.901 1.00 58.41 103 ARG A O 1
ATOM 659 N N . GLY A 1 104 ? 65.033 -2.331 12.960 1.00 57.37 104 GLY A N 1
ATOM 660 C CA . GLY A 1 104 ? 63.915 -3.123 12.422 1.00 56.51 104 GLY A CA 1
ATOM 661 C C . GLY A 1 104 ? 63.275 -2.355 11.290 1.00 55.57 104 GLY A C 1
ATOM 662 O O . G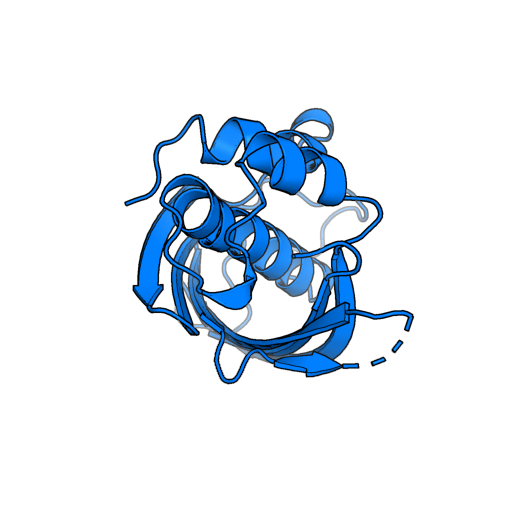LY A 1 104 ? 62.430 -2.876 10.564 1.00 55.62 104 GLY A O 1
ATOM 663 N N . TRP A 1 105 ? 63.675 -1.089 11.177 1.00 54.34 105 TRP A N 1
ATOM 664 C CA . TRP A 1 105 ? 63.318 -0.240 10.060 1.00 52.43 105 TRP A CA 1
ATOM 665 C C . TRP A 1 105 ? 64.611 0.046 9.301 1.00 52.59 105 TRP A C 1
ATOM 666 O O . TRP A 1 105 ? 65.649 0.400 9.885 1.00 53.48 105 TRP A O 1
ATOM 677 N N . SER A 1 106 ? 64.564 -0.138 8.004 1.00 51.28 106 SER A N 1
ATOM 678 C CA . SER A 1 106 ? 65.582 0.429 7.154 1.00 50.71 106 SER A CA 1
ATOM 679 C C . SER A 1 106 ? 65.166 1.866 6.806 1.00 49.84 106 SER A C 1
ATOM 680 O O . SER A 1 106 ? 64.116 2.323 7.229 1.00 50.27 106 SER A O 1
ATOM 683 N N . ILE A 1 107 ? 65.974 2.555 6.008 1.00 48.85 107 ILE A N 1
ATOM 684 C CA . ILE A 1 107 ? 65.561 3.792 5.405 1.00 48.53 107 ILE A CA 1
ATOM 685 C C . ILE A 1 107 ? 64.357 3.633 4.467 1.00 48.67 107 ILE A C 1
ATOM 686 O O . ILE A 1 107 ? 63.529 4.526 4.388 1.00 48.84 107 ILE A O 1
ATOM 691 N N . ASP A 1 108 ? 64.257 2.499 3.784 1.00 48.79 108 ASP A N 1
ATOM 692 C CA . ASP A 1 108 ? 63.080 2.154 2.954 1.00 49.15 108 ASP A CA 1
ATOM 693 C C . ASP A 1 108 ? 61.755 2.132 3.732 1.00 47.92 108 ASP A C 1
ATOM 694 O O . ASP A 1 108 ? 60.754 2.717 3.313 1.00 47.22 108 ASP A O 1
ATOM 699 N N . ASP A 1 109 ? 61.749 1.419 4.851 1.00 47.24 109 ASP A N 1
ATOM 700 C CA . ASP A 1 109 ? 60.608 1.444 5.776 1.00 47.39 109 ASP A CA 1
ATOM 701 C C . ASP A 1 109 ? 60.298 2.880 6.190 1.00 46.66 109 ASP A C 1
ATOM 702 O O . ASP A 1 109 ? 59.147 3.321 6.071 1.00 47.41 109 ASP A O 1
ATOM 707 N N . TYR A 1 110 ? 61.323 3.610 6.643 1.00 44.65 110 TYR A N 1
ATOM 708 C CA . TYR A 1 110 ? 61.132 4.981 7.111 1.00 44.15 110 TYR A CA 1
ATOM 709 C C . TYR A 1 110 ? 60.447 5.776 5.985 1.00 44.53 110 TYR A C 1
ATOM 710 O O . TYR A 1 110 ? 59.321 6.260 6.172 1.00 44.65 110 TYR A O 1
ATOM 719 N N . CYS A 1 111 ? 61.068 5.824 4.805 1.00 43.62 111 CYS A N 1
ATOM 720 C CA . CYS A 1 111 ? 60.467 6.535 3.689 1.00 44.75 111 CYS A CA 1
ATOM 721 C C . CYS A 1 111 ? 59.069 6.083 3.321 1.00 44.30 111 CYS A C 1
ATOM 722 O O . CYS A 1 111 ? 58.271 6.916 3.007 1.00 44.19 111 CYS A O 1
ATOM 725 N N . GLN A 1 112 ? 58.774 4.781 3.364 1.00 46.24 112 GLN A N 1
ATOM 726 C CA . GLN A 1 112 ? 57.380 4.277 3.204 1.00 48.19 112 GLN A CA 1
ATOM 727 C C . GLN A 1 112 ? 56.375 4.797 4.247 1.00 47.26 112 GLN A C 1
ATOM 728 O O . GLN A 1 112 ? 55.158 4.796 4.007 1.00 46.95 112 GLN A O 1
ATOM 734 N N . HIS A 1 113 ? 56.862 5.176 5.427 1.00 47.24 113 HIS A N 1
ATOM 735 C CA . HIS A 1 113 ? 55.939 5.577 6.478 1.00 47.69 113 HIS A CA 1
ATOM 736 C C . HIS A 1 113 ? 55.749 7.078 6.626 1.00 46.44 113 HIS A C 1
ATOM 737 O O . HIS A 1 113 ? 54.785 7.513 7.245 1.00 45.46 113 HIS A O 1
ATOM 744 N N . GLN A 1 114 ? 56.661 7.847 6.041 1.00 45.27 114 GLN A N 1
ATOM 745 C CA . GLN A 1 114 ? 56.648 9.308 6.143 1.00 45.75 114 GLN A CA 1
ATOM 746 C C . GLN A 1 114 ? 55.290 9.998 6.081 1.00 46.22 114 GLN A C 1
ATOM 747 O O . GLN A 1 114 ? 54.918 10.720 7.019 1.00 46.60 114 GLN A O 1
ATOM 753 N N . LEU A 1 115 ? 54.552 9.779 4.993 1.00 46.55 115 LEU A N 1
ATOM 754 C CA . LEU A 1 115 ? 53.306 10.534 4.755 1.00 47.33 115 LEU A CA 1
ATOM 755 C C . LEU A 1 115 ? 52.116 10.042 5.568 1.00 47.61 115 LEU A C 1
ATOM 756 O O . LEU A 1 115 ? 51.460 10.823 6.266 1.00 48.34 115 LEU A O 1
ATOM 761 N N . SER A 1 116 ? 51.856 8.744 5.503 1.00 48.10 116 SER A N 1
ATOM 762 C CA . SER A 1 116 ? 50.692 8.144 6.171 1.00 48.97 116 SER A CA 1
ATOM 763 C C . SER A 1 116 ? 50.795 7.901 7.715 1.00 48.47 116 SER A C 1
ATOM 764 O O . SER A 1 116 ? 49.773 7.831 8.382 1.00 48.51 116 SER A O 1
ATOM 767 N N . SER A 1 117 ? 52.011 7.768 8.252 1.00 47.37 117 SER A N 1
ATOM 768 C CA . SER A 1 117 ? 52.232 7.234 9.603 1.00 47.50 117 SER A CA 1
ATOM 769 C C . SER A 1 117 ? 53.002 8.126 10.583 1.00 46.82 117 SER A C 1
ATOM 770 O O . SER A 1 117 ? 53.295 7.694 11.707 1.00 48.19 117 SER A O 1
ATOM 773 N N . MET A 1 118 ? 53.348 9.345 10.172 1.00 44.94 118 MET A N 1
ATOM 774 C CA . MET A 1 118 ? 54.092 10.260 11.033 1.00 41.94 118 MET A CA 1
ATOM 775 C C . MET A 1 118 ? 53.250 11.503 11.253 1.00 42.16 118 MET A C 1
ATOM 776 O O . MET A 1 118 ? 53.026 12.297 10.341 1.00 41.71 118 MET A O 1
ATOM 781 N N . LEU A 1 119 ? 52.764 11.661 12.485 1.00 41.01 119 LEU A N 1
ATOM 782 C CA . LEU A 1 119 ? 51.734 12.654 12.751 1.00 40.91 119 LEU A CA 1
ATOM 783 C C . LEU A 1 119 ? 52.162 13.632 13.827 1.00 39.84 119 LEU A C 1
ATOM 784 O O . LEU A 1 119 ? 52.972 13.312 14.705 1.00 38.21 119 LEU A O 1
ATOM 789 N N . ILE A 1 120 ? 51.568 14.814 13.773 1.00 39.69 120 ILE A N 1
ATOM 790 C CA . ILE A 1 120 ? 51.656 15.782 14.868 1.00 40.41 120 ILE A CA 1
ATOM 791 C C . ILE A 1 120 ? 50.457 15.610 15.791 1.00 41.12 120 ILE A C 1
ATOM 792 O O . ILE A 1 120 ? 49.360 15.916 15.373 1.00 40.03 120 ILE A O 1
ATOM 797 N N . ARG A 1 121 ? 50.672 15.177 17.039 1.00 43.52 121 ARG A N 1
ATOM 798 C CA . ARG A 1 121 ? 49.593 15.083 18.070 1.00 46.17 121 ARG A CA 1
ATOM 799 C C . ARG A 1 121 ? 49.217 16.414 18.751 1.00 46.20 121 ARG A C 1
ATOM 800 O O . ARG A 1 121 ? 48.020 16.712 18.960 1.00 45.14 121 ARG A O 1
ATOM 808 N N . LYS A 1 122 ? 50.245 17.171 19.134 1.00 46.68 122 LYS A N 1
ATOM 809 C CA . LYS A 1 122 ? 50.092 18.519 19.674 1.00 48.60 122 LYS A CA 1
ATOM 810 C C . LYS A 1 122 ? 51.288 19.430 19.305 1.00 48.74 122 LYS A C 1
ATOM 811 O O . LYS A 1 122 ? 52.389 18.973 19.017 1.00 48.07 122 LYS A O 1
ATOM 817 N N . ALA A 1 123 ? 51.046 20.733 19.239 1.00 49.67 123 ALA A N 1
ATOM 818 C CA . ALA A 1 123 ? 52.118 21.655 18.935 1.00 49.81 123 ALA A CA 1
ATOM 819 C C . ALA A 1 123 ? 51.878 23.005 19.582 1.00 50.21 123 ALA A C 1
ATOM 820 O O . ALA A 1 123 ? 50.740 23.488 19.674 1.00 50.47 123 ALA A O 1
ATOM 822 N N . SER A 1 124 ? 52.980 23.608 20.002 1.00 50.33 124 SER A N 1
ATOM 823 C CA . SER A 1 124 ? 52.990 24.904 20.619 1.00 51.16 124 SER A CA 1
ATOM 824 C C . SER A 1 124 ? 54.018 25.789 19.913 1.00 51.46 124 SER A C 1
ATOM 825 O O . SER A 1 124 ? 55.141 25.376 19.720 1.00 51.95 124 SER A O 1
ATOM 828 N N . SER A 1 125 ? 53.620 27.001 19.530 1.00 51.88 125 SER A N 1
ATOM 829 C CA . SER A 1 125 ? 54.485 27.963 18.825 1.00 51.99 125 SER A CA 1
ATOM 830 C C . SER A 1 125 ? 54.510 29.355 19.452 1.00 51.86 125 SER A C 1
ATOM 831 O O . SER A 1 125 ? 53.497 29.808 20.008 1.00 51.26 125 SER A O 1
ATOM 834 N N . ARG A 1 126 ? 55.638 30.037 19.277 1.00 52.55 126 ARG A N 1
ATOM 835 C CA . ARG A 1 126 ? 55.839 31.414 19.718 1.00 54.77 126 ARG A CA 1
ATOM 836 C C . ARG A 1 126 ? 56.632 32.157 18.631 1.00 54.11 126 ARG A C 1
ATOM 837 O O . ARG A 1 126 ? 57.575 31.619 18.081 1.00 53.33 126 ARG A O 1
ATOM 845 N N . PHE A 1 127 ? 56.260 33.401 18.361 1.00 55.01 127 PHE A N 1
ATOM 846 C CA . PHE A 1 127 ? 56.880 34.229 17.333 1.00 56.54 127 PHE A CA 1
ATOM 847 C C . PHE A 1 127 ? 57.330 35.575 17.916 1.00 58.35 127 PHE A C 1
ATOM 848 O O . PHE A 1 127 ? 56.525 36.316 18.508 1.00 57.77 127 PHE A O 1
ATOM 856 N N . ARG A 1 128 ? 58.623 35.874 17.755 1.00 60.67 128 ARG A N 1
ATOM 857 C CA . ARG A 1 128 ? 59.193 37.183 18.151 1.00 62.59 128 ARG A CA 1
ATOM 858 C C . ARG A 1 128 ? 59.469 38.071 16.935 1.00 63.11 128 ARG A C 1
ATOM 859 O O . ARG A 1 128 ? 58.598 38.217 16.069 1.00 62.88 128 ARG A O 1
ATOM 867 N N . LYS A 1 129 ? 60.649 38.685 16.863 1.00 64.64 129 LYS A N 1
ATOM 868 C CA . LYS A 1 129 ? 60.961 39.487 15.680 1.00 65.65 129 LYS A CA 1
ATOM 869 C C . LYS A 1 129 ? 60.708 38.577 14.513 1.00 65.74 129 LYS A C 1
ATOM 870 O O . LYS A 1 129 ? 61.287 37.493 14.443 1.00 66.27 129 LYS A O 1
ATOM 876 N N . PRO A 1 130 ? 59.807 38.985 13.610 1.00 65.89 130 PRO A N 1
ATOM 877 C CA . PRO A 1 130 ? 59.543 38.143 12.470 1.00 65.86 130 PRO A CA 1
ATOM 878 C C . PRO A 1 130 ? 60.848 37.616 11.870 1.00 65.61 130 PRO A C 1
ATOM 879 O O . PRO A 1 130 ? 61.918 38.189 12.119 1.00 66.27 130 PRO A O 1
ATOM 883 N N . LEU A 1 131 ? 60.761 36.521 11.125 1.00 64.73 131 LEU A N 1
ATOM 884 C CA . LEU A 1 131 ? 61.927 35.922 10.536 1.00 64.60 131 LEU A CA 1
ATOM 885 C C . LEU A 1 131 ? 62.092 36.367 9.096 1.00 64.66 131 LEU A C 1
ATOM 886 O O . LEU A 1 131 ? 61.122 36.605 8.370 1.00 64.27 131 LEU A O 1
ATOM 891 N N . ASN A 1 132 ? 63.350 36.483 8.702 1.00 64.82 132 ASN A N 1
ATOM 892 C CA . ASN A 1 132 ? 63.725 36.699 7.332 1.00 64.61 132 ASN A CA 1
ATOM 893 C C . ASN A 1 132 ? 63.432 35.402 6.542 1.00 64.67 132 ASN A C 1
ATOM 894 O O . ASN A 1 132 ? 64.231 34.461 6.577 1.00 64.26 132 ASN A O 1
ATOM 899 N N . PRO A 1 133 ? 62.296 35.356 5.802 1.00 64.43 133 PRO A N 1
ATOM 900 C CA . PRO A 1 133 ? 61.949 34.083 5.180 1.00 64.14 133 PRO A CA 1
ATOM 901 C C . PRO A 1 133 ? 63.081 33.636 4.255 1.00 63.91 133 PRO A C 1
ATOM 902 O O . PRO A 1 133 ? 63.284 32.445 4.030 1.00 63.86 133 PRO A O 1
ATOM 906 N N . GLN A 1 134 ? 63.847 34.608 3.779 1.00 63.68 134 GLN A N 1
ATOM 907 C CA . GLN A 1 134 ? 64.808 34.403 2.708 1.00 62.92 134 GLN A CA 1
ATOM 908 C C . GLN A 1 134 ? 66.063 33.672 3.143 1.00 61.53 134 GLN A C 1
ATOM 909 O O . GLN A 1 134 ? 66.739 33.061 2.301 1.00 61.19 134 GLN A O 1
ATOM 915 N N . LYS A 1 135 ? 66.355 33.743 4.447 1.00 59.83 135 LYS A N 1
ATOM 916 C CA . LYS A 1 135 ? 67.560 33.192 5.044 1.00 58.53 135 LYS A CA 1
ATOM 917 C C . LYS A 1 135 ? 67.445 33.033 6.562 1.00 57.48 135 LYS A C 1
ATOM 918 O O . LYS A 1 135 ? 67.532 34.010 7.328 1.00 57.77 135 LYS A O 1
ATOM 924 N N . PHE A 1 136 ? 67.293 31.789 7.009 1.00 55.38 136 PHE A N 1
ATOM 925 C CA . PHE A 1 136 ? 67.162 31.528 8.441 1.00 52.59 136 PHE A CA 1
ATOM 926 C C . PHE A 1 136 ? 67.568 30.131 8.753 1.00 51.16 136 PHE A C 1
ATOM 927 O O . PHE A 1 136 ? 67.676 29.331 7.856 1.00 50.58 136 PHE A O 1
ATOM 935 N N . SER A 1 137 ? 67.786 29.854 10.031 1.00 50.87 137 SER A N 1
ATOM 936 C CA . SER A 1 137 ? 68.220 28.553 10.509 1.00 51.15 137 SER A CA 1
ATOM 937 C C . SER A 1 137 ? 67.367 28.081 11.697 1.00 51.07 137 SER A C 1
ATOM 938 O O . SER A 1 137 ? 66.609 28.901 12.272 1.00 50.03 137 SER A O 1
ATOM 941 N N . ALA A 1 138 ? 67.521 26.790 12.059 1.00 50.14 138 ALA A N 1
ATOM 942 C CA . ALA A 1 138 ? 66.811 26.165 13.184 1.00 50.33 138 ALA A CA 1
ATOM 943 C C . ALA A 1 138 ? 67.624 25.136 13.957 1.00 50.61 138 ALA A C 1
ATOM 944 O O . ALA A 1 138 ? 68.556 24.558 13.426 1.00 49.98 138 ALA A O 1
ATOM 946 N N . ARG A 1 139 ? 67.256 24.930 15.226 1.00 51.32 139 ARG A N 1
ATOM 947 C CA . ARG A 1 139 ? 67.799 23.862 16.061 1.00 52.51 139 ARG A CA 1
ATOM 948 C C . ARG A 1 139 ? 66.707 22.962 16.596 1.00 50.67 139 ARG A C 1
ATOM 949 O O . ARG A 1 139 ? 65.869 23.399 17.347 1.00 50.21 139 ARG A O 1
ATOM 957 N N . LEU A 1 140 ? 66.776 21.682 16.282 1.00 50.55 140 LEU A N 1
ATOM 958 C CA . LEU A 1 140 ? 65.780 20.723 16.736 1.00 49.56 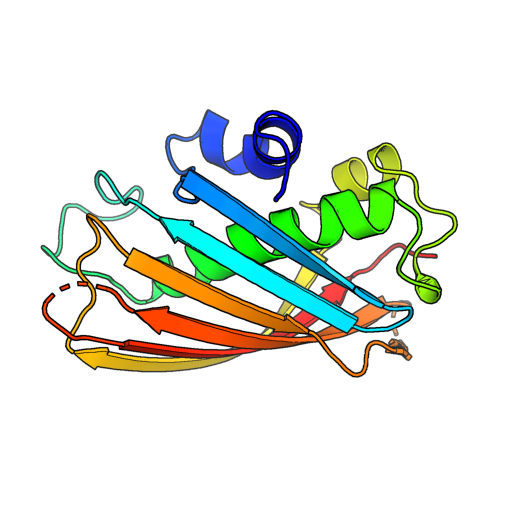140 LEU A CA 1
ATOM 959 C C . LEU A 1 140 ? 66.306 19.689 17.736 1.00 50.28 140 LEU A C 1
ATOM 960 O O . LEU A 1 140 ? 67.320 19.070 17.517 1.00 50.36 140 LEU A O 1
ATOM 965 N N . LEU A 1 141 ? 65.572 19.458 18.812 1.00 51.37 141 LEU A N 1
ATOM 966 C CA . LEU A 1 141 ? 65.930 18.393 19.698 1.00 51.91 141 LEU A CA 1
ATOM 967 C C . LEU A 1 141 ? 64.706 17.577 20.087 1.00 52.45 141 LEU A C 1
ATOM 968 O O . LEU A 1 141 ? 63.670 18.125 20.501 1.00 52.40 141 LEU A O 1
ATOM 973 N N . CYS A 1 142 ? 64.845 16.260 19.942 1.00 53.16 142 CYS A N 1
ATOM 974 C CA . CYS A 1 142 ? 63.783 15.312 20.245 1.00 54.56 142 CYS A CA 1
ATOM 975 C C . CYS A 1 142 ? 64.304 14.351 21.305 1.00 55.22 142 CYS A C 1
ATOM 976 O O . CYS A 1 142 ? 65.374 13.797 21.146 1.00 55.14 142 CYS A O 1
ATOM 979 N N . ARG A 1 143 ? 63.563 14.205 22.405 1.00 57.04 143 ARG A N 1
ATOM 980 C CA . ARG A 1 143 ? 64.024 13.448 23.590 1.00 58.98 143 ARG A CA 1
ATOM 981 C C . ARG A 1 143 ? 62.895 12.660 24.209 1.00 58.60 143 ARG A C 1
ATOM 982 O O . ARG A 1 143 ? 61.734 12.942 23.943 1.00 59.02 143 ARG A O 1
ATOM 990 N N . ASP A 1 144 ? 63.231 11.703 25.073 1.00 58.64 144 ASP A N 1
ATOM 991 C CA . ASP A 1 144 ? 62.229 10.940 25.803 1.00 58.85 144 ASP A CA 1
ATOM 992 C C . ASP A 1 144 ? 61.184 10.293 24.840 1.00 57.75 144 ASP A C 1
ATOM 993 O O . ASP A 1 144 ? 59.974 10.342 25.068 1.00 57.24 144 ASP A O 1
ATOM 998 N N . LEU A 1 145 ? 61.687 9.699 23.761 1.00 56.97 145 LEU A N 1
ATOM 999 C CA . LEU A 1 145 ? 60.898 8.828 22.909 1.00 57.48 145 LEU A CA 1
ATOM 1000 C C . LEU A 1 145 ? 60.364 7.658 23.728 1.00 58.23 145 LEU A C 1
ATOM 1001 O O . LEU A 1 145 ? 61.057 7.146 24.620 1.00 59.21 145 LEU A O 1
ATOM 1006 N N . GLN A 1 146 ? 59.135 7.239 23.445 1.00 58.01 146 GLN A N 1
ATOM 1007 C CA . GLN A 1 146 ? 58.622 6.036 24.059 1.00 57.45 146 GLN A CA 1
ATOM 1008 C C . GLN A 1 146 ? 57.410 5.484 23.353 1.00 56.18 146 GLN A C 1
ATOM 1009 O O . GLN A 1 146 ? 56.573 6.232 22.836 1.00 55.95 146 GLN A O 1
ATOM 1015 N N . VAL A 1 147 ? 57.331 4.162 23.348 1.00 54.39 147 VAL A N 1
ATOM 1016 C CA . VAL A 1 147 ? 56.254 3.442 22.725 1.00 53.10 147 VAL A CA 1
ATOM 1017 C C . VAL A 1 147 ? 55.004 3.512 23.601 1.00 53.40 147 VAL A C 1
ATOM 1018 O O . VAL A 1 147 ? 55.092 3.622 24.833 1.00 53.93 147 VAL A O 1
ATOM 1022 N N . ILE A 1 148 ? 53.832 3.430 22.986 1.00 52.38 148 ILE A N 1
ATOM 1023 C CA . ILE A 1 148 ? 52.628 3.655 23.740 1.00 52.24 148 ILE A CA 1
ATOM 1024 C C . ILE A 1 148 ? 51.481 2.905 23.106 1.00 51.91 148 ILE A C 1
ATOM 1025 O O . ILE A 1 148 ? 51.427 2.813 21.883 1.00 52.38 148 ILE A O 1
ATOM 1030 N N . TRP A 1 152 ? 45.800 2.281 18.654 1.00 47.94 152 TRP A N 1
ATOM 1031 C CA . TRP A 1 152 ? 47.082 2.150 18.017 1.00 47.85 152 TRP A CA 1
ATOM 1032 C C . TRP A 1 152 ? 48.290 2.030 18.958 1.00 47.29 152 TRP A C 1
ATOM 1033 O O . TRP A 1 152 ? 48.297 2.541 20.067 1.00 46.83 152 TRP A O 1
ATOM 1044 N N . ARG A 1 153 ? 49.333 1.398 18.430 1.00 47.57 153 ARG A N 1
ATOM 1045 C CA . ARG A 1 153 ? 50.691 1.412 18.963 1.00 47.46 153 ARG A CA 1
ATOM 1046 C C . ARG A 1 153 ? 51.551 2.417 18.175 1.00 46.84 153 ARG A C 1
ATOM 1047 O O . ARG A 1 153 ? 51.622 2.341 16.948 1.00 47.79 153 ARG A O 1
ATOM 1055 N N . TYR A 1 154 ? 52.171 3.359 18.880 1.00 46.28 154 TYR A N 1
ATOM 1056 C CA . TYR A 1 154 ? 52.914 4.514 18.271 1.00 46.53 154 TYR A CA 1
ATOM 1057 C C . TYR A 1 154 ? 54.200 4.676 19.107 1.00 45.40 154 TYR A C 1
ATOM 1058 O O . TYR A 1 154 ? 54.156 4.532 20.314 1.00 44.88 154 TYR A O 1
ATOM 1067 N N . LEU A 1 155 ? 55.320 5.078 18.536 1.00 44.81 155 LEU A N 1
ATOM 1068 C CA . LEU A 1 155 ? 56.145 6.240 18.913 1.00 44.01 155 LEU A CA 1
ATOM 1069 C C . LEU A 1 155 ? 55.758 7.697 19.105 1.00 44.52 155 LEU A C 1
ATOM 1070 O O . LEU A 1 155 ? 55.709 8.481 18.150 1.00 44.49 155 LEU A O 1
ATOM 1075 N N . LYS A 1 156 ? 55.553 8.044 20.380 1.00 44.42 156 LYS A N 1
ATOM 1076 C CA . LYS A 1 156 ? 55.479 9.411 20.840 1.00 45.09 156 LYS A CA 1
ATOM 1077 C C . LYS A 1 156 ? 56.885 9.969 20.876 1.00 44.91 156 LYS A C 1
ATOM 1078 O O . LYS A 1 156 ? 57.798 9.297 21.365 1.00 43.81 156 LYS A O 1
ATOM 1084 N N . VAL A 1 157 ? 57.022 11.207 20.349 1.00 43.82 157 VAL A N 1
ATOM 1085 C CA . VAL A 1 157 ? 58.299 11.845 20.040 1.00 43.60 157 VAL A CA 1
ATOM 1086 C C . VAL A 1 157 ? 58.153 13.321 20.393 1.00 44.96 157 VAL A C 1
ATOM 1087 O O . VAL A 1 157 ? 57.647 14.106 19.567 1.00 44.18 157 VAL A O 1
ATOM 1091 N N . PRO A 1 158 ? 58.518 13.696 21.655 1.00 46.23 158 PRO A N 1
ATOM 1092 C CA . PRO A 1 158 ? 58.499 15.100 22.098 1.00 46.16 158 PRO A CA 1
ATOM 1093 C C . PRO A 1 158 ? 59.634 15.847 21.441 1.00 46.80 158 PRO A C 1
ATOM 1094 O O . PRO A 1 158 ? 60.760 15.361 21.456 1.00 46.99 158 PRO A O 1
ATOM 1098 N N . CYS A 1 159 ? 59.358 17.020 20.879 1.00 46.63 159 CYS A N 1
ATOM 1099 C CA . CYS A 1 159 ? 60.379 17.771 20.164 1.00 47.74 159 CYS A CA 1
ATOM 1100 C C . CYS A 1 159 ? 60.415 19.257 20.586 1.00 47.56 159 CYS A C 1
ATOM 1101 O O . CYS A 1 159 ? 59.392 19.863 20.925 1.00 45.95 159 CYS A O 1
ATOM 1104 N N . VAL A 1 160 ? 61.601 19.861 20.508 1.00 47.81 160 VAL A N 1
ATOM 1105 C CA . VAL A 1 160 ? 61.718 21.295 20.764 1.00 48.41 160 VAL A CA 1
ATOM 1106 C C . VAL A 1 160 ? 62.485 21.879 19.575 1.00 47.68 160 VAL A C 1
ATOM 1107 O O . VAL A 1 160 ? 63.424 21.265 19.094 1.00 47.59 160 VAL A O 1
ATOM 1111 N N . ILE A 1 161 ? 62.067 23.039 19.062 1.00 47.47 161 ILE A N 1
ATOM 1112 C CA . ILE A 1 161 ? 62.795 23.658 17.958 1.00 45.93 161 ILE A CA 1
ATOM 1113 C C . ILE A 1 161 ? 62.878 25.179 18.182 1.00 48.48 161 ILE A C 1
ATOM 1114 O O . ILE A 1 161 ? 62.014 25.732 18.855 1.00 47.72 161 ILE A O 1
ATOM 1119 N N . GLU A 1 162 ? 63.892 25.834 17.593 1.00 49.51 162 GLU A N 1
ATOM 1120 C CA . GLU A 1 162 ? 64.114 27.281 17.739 1.00 52.68 162 GLU A CA 1
ATOM 1121 C C . GLU A 1 162 ? 64.620 27.828 16.416 1.00 51.81 162 GLU A C 1
ATOM 1122 O O . GLU A 1 162 ? 65.539 27.263 15.864 1.00 51.23 162 GLU A O 1
ATOM 1128 N N . PHE A 1 163 ? 63.976 28.873 15.885 1.00 52.64 163 PHE A N 1
ATOM 1129 C CA . PHE A 1 163 ? 64.399 29.536 14.620 1.00 53.77 163 PHE A CA 1
ATOM 1130 C C . PHE A 1 163 ? 65.321 30.645 15.054 1.00 55.83 163 PHE A C 1
ATOM 1131 O O . PHE A 1 163 ? 65.076 31.247 16.092 1.00 56.56 163 PHE A O 1
ATOM 1139 N N . TRP A 1 164 ? 66.270 31.073 14.243 1.00 58.72 164 TRP A N 1
ATOM 1140 C CA . TRP A 1 164 ? 66.440 32.476 13.932 1.00 60.78 164 TRP A CA 1
ATOM 1141 C C . TRP A 1 164 ? 67.012 32.839 12.558 1.00 62.24 164 TRP A C 1
ATOM 1142 O O . TRP A 1 164 ? 67.057 32.014 11.634 1.00 62.34 164 TRP A O 1
ATOM 1153 N N . ASP A 1 165 ? 67.478 34.090 12.458 1.00 63.55 165 ASP A N 1
ATOM 1154 C CA . ASP A 1 165 ? 68.196 34.572 11.270 1.00 64.85 165 ASP A CA 1
ATOM 1155 C C . ASP A 1 165 ? 69.393 35.499 11.643 1.00 65.56 165 ASP A C 1
ATOM 1156 O O . ASP A 1 165 ? 69.749 36.464 10.922 1.00 66.21 165 ASP A O 1
ATOM 1161 N N . ASN A 1 167 ? 69.610 41.233 10.629 1.00 69.71 167 ASN A N 1
ATOM 1162 C CA . ASN A 1 167 ? 68.313 40.769 11.118 1.00 69.63 167 ASN A CA 1
ATOM 1163 C C . ASN A 1 167 ? 68.436 39.902 12.392 1.00 68.89 167 ASN A C 1
ATOM 1164 O O . ASN A 1 167 ? 69.208 38.925 12.411 1.00 69.11 167 ASN A O 1
ATOM 1169 N N . GLY A 1 168 ? 67.710 40.292 13.448 1.00 67.78 168 GLY A N 1
ATOM 1170 C CA . GLY A 1 168 ? 67.493 39.437 14.625 1.00 66.59 168 GLY A CA 1
ATOM 1171 C C . GLY A 1 168 ? 66.260 38.569 14.371 1.00 66.08 168 GLY A C 1
ATOM 1172 O O . GLY A 1 168 ? 66.016 38.130 13.242 1.00 66.35 168 GLY A O 1
ATOM 1173 N N . GLY A 1 169 ? 65.448 38.316 15.384 1.00 64.74 169 GLY A N 1
ATOM 1174 C CA . GLY A 1 169 ? 64.249 37.530 15.106 1.00 63.43 169 GLY A CA 1
ATOM 1175 C C . GLY A 1 169 ? 64.403 36.046 15.359 1.00 61.69 169 GLY A C 1
ATOM 1176 O O . GLY A 1 169 ? 65.431 35.443 15.054 1.00 61.64 169 GLY A O 1
ATOM 1177 N N . ALA A 1 170 ? 63.343 35.478 15.914 1.00 60.13 170 ALA A N 1
ATOM 1178 C CA . ALA A 1 170 ? 63.374 34.185 16.579 1.00 58.66 170 ALA A CA 1
ATOM 1179 C C . ALA A 1 170 ? 61.956 33.649 16.622 1.00 57.37 170 ALA A C 1
ATOM 1180 O O . ALA A 1 170 ? 60.989 34.419 16.511 1.00 57.49 170 ALA A O 1
ATOM 1182 N N . ALA A 1 171 ? 61.844 32.332 16.758 1.00 55.50 171 ALA A N 1
ATOM 1183 C CA . ALA A 1 171 ? 60.561 31.661 16.914 1.00 53.86 171 ALA A CA 1
ATOM 1184 C C . ALA A 1 171 ? 60.865 30.313 17.557 1.00 52.72 171 ALA A C 1
ATOM 1185 O O . ALA A 1 171 ? 61.992 29.895 17.556 1.00 51.96 171 ALA A O 1
ATOM 1187 N N . SER A 1 172 ? 59.868 29.636 18.114 1.00 51.97 172 SER A N 1
ATOM 1188 C CA . SER A 1 172 ? 60.108 28.353 18.763 1.00 51.11 172 SER A CA 1
ATOM 1189 C C . SER A 1 172 ? 58.809 27.567 19.057 1.00 50.11 172 SER A C 1
ATOM 1190 O O . SER A 1 172 ? 57.759 28.155 19.001 1.00 48.46 172 SER A O 1
ATOM 1193 N N . GLY A 1 173 ? 58.935 26.255 19.363 1.00 50.60 173 GLY A N 1
ATOM 1194 C CA . GLY A 1 173 ? 57.860 25.239 19.809 1.00 50.41 173 GLY A CA 1
ATOM 1195 C C . GLY A 1 173 ? 58.736 24.068 20.196 1.00 49.83 173 GLY A C 1
ATOM 1196 O O . GLY A 1 173 ? 59.890 24.140 19.872 1.00 51.10 173 GLY A O 1
ATOM 1197 N N . GLU A 1 174 ? 58.414 22.965 20.863 1.00 50.73 174 GLU A N 1
ATOM 1198 C CA . GLU A 1 174 ? 57.255 22.312 21.437 1.00 49.54 174 GLU A CA 1
ATOM 1199 C C . GLU A 1 174 ? 56.218 21.649 20.599 1.00 47.72 174 GLU A C 1
ATOM 1200 O O . GLU A 1 174 ? 55.088 22.109 20.470 1.00 46.19 174 GLU A O 1
ATOM 1206 N N . ILE A 1 175 ? 56.625 20.482 20.109 1.00 46.36 175 ILE A N 1
ATOM 1207 C CA . ILE A 1 175 ? 55.770 19.655 19.278 1.00 46.11 175 ILE A CA 1
ATOM 1208 C C . ILE A 1 175 ? 55.848 18.188 19.683 1.00 45.07 175 ILE A C 1
ATOM 1209 O O . ILE A 1 175 ? 56.933 17.650 19.822 1.00 44.52 175 ILE A O 1
ATOM 1214 N N . GLU A 1 176 ? 54.699 17.538 19.860 1.00 43.38 176 GLU A N 1
ATOM 1215 C CA . GLU A 1 176 ? 54.708 16.102 20.063 1.00 42.68 176 GLU A CA 1
ATOM 1216 C C . GLU A 1 176 ? 54.248 15.343 18.837 1.00 41.79 176 GLU A C 1
ATOM 1217 O O . GLU A 1 176 ? 53.175 15.555 18.343 1.00 40.22 176 GLU A O 1
ATOM 1223 N N . LEU A 1 177 ? 55.079 14.429 18.366 1.00 42.79 177 LEU A N 1
ATOM 1224 C CA . LEU A 1 177 ? 54.764 13.647 17.192 1.00 43.35 177 LEU A CA 1
ATOM 1225 C C . L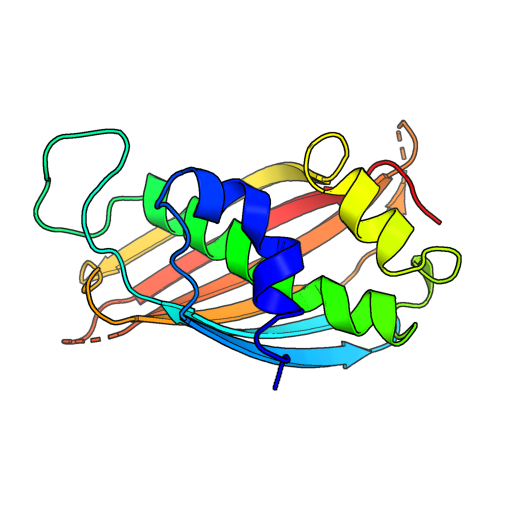EU A 1 177 ? 54.283 12.280 17.583 1.00 43.32 177 LEU A C 1
ATOM 1226 O O . LEU A 1 177 ? 54.627 11.816 18.655 1.00 44.50 177 LEU A O 1
ATOM 1231 N N . ALA A 1 178 ? 53.511 11.634 16.698 1.00 43.18 178 ALA A N 1
ATOM 1232 C CA . ALA A 1 178 ? 53.247 10.196 16.772 1.00 42.82 178 ALA A CA 1
ATOM 1233 C C . ALA A 1 178 ? 53.719 9.445 15.492 1.00 43.15 178 ALA A C 1
ATOM 1234 O O . ALA A 1 178 ? 53.238 9.712 14.405 1.00 43.00 178 ALA A O 1
ATOM 1236 N N . ALA A 1 179 ? 54.652 8.503 15.637 1.00 43.41 179 ALA A N 1
ATOM 1237 C CA . ALA A 1 179 ? 54.991 7.596 14.552 1.00 44.47 179 ALA A CA 1
ATOM 1238 C C . ALA A 1 179 ? 54.269 6.257 14.735 1.00 45.47 179 ALA A C 1
ATOM 1239 O O . ALA A 1 179 ? 54.566 5.504 15.684 1.00 44.39 179 ALA A O 1
ATOM 1241 N N . LEU A 1 180 ? 53.348 5.977 13.806 1.00 47.17 180 LEU A N 1
ATOM 1242 C CA . LEU A 1 180 ? 52.534 4.739 13.782 1.00 49.99 180 LEU A CA 1
ATOM 1243 C C . LEU A 1 180 ? 53.158 3.408 13.308 1.00 52.51 180 LEU A C 1
ATOM 1244 O O . LEU A 1 180 ? 52.724 2.351 13.775 1.00 54.29 180 LEU A O 1
ATOM 1249 N N . ASN A 1 181 ? 54.109 3.298 12.400 1.00 54.56 181 ASN A N 1
ATOM 1250 C CA . ASN A 1 181 ? 54.447 1.826 12.337 1.00 57.12 181 ASN A CA 1
ATOM 1251 C C . ASN A 1 181 ? 55.354 1.406 13.429 1.00 57.10 181 ASN A C 1
ATOM 1252 O O . ASN A 1 181 ? 54.954 1.444 14.569 1.00 57.70 181 ASN A O 1
ATOM 1257 N N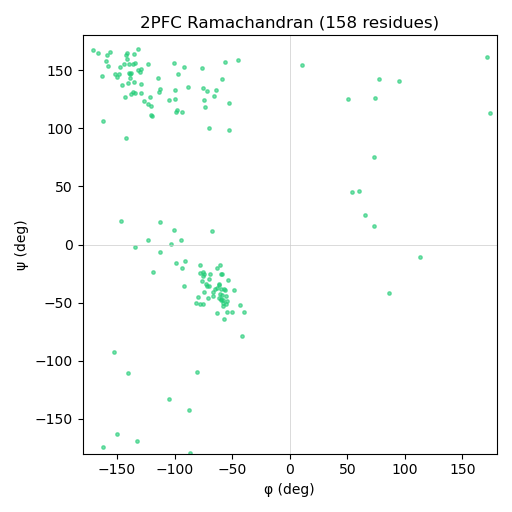 . ILE A 1 182 ? 56.589 1.086 13.122 1.00 58.04 182 ILE A N 1
ATOM 1258 C CA . ILE A 1 182 ? 57.515 0.740 14.186 1.00 57.88 182 ILE A CA 1
ATOM 1259 C C . ILE A 1 182 ? 57.186 -0.687 14.611 1.00 59.60 182 ILE A C 1
ATOM 1260 O O . ILE A 1 182 ? 56.013 -1.056 14.719 1.00 59.14 182 ILE A O 1
ATOM 1265 N N . PRO A 1 183 ? 58.202 -1.490 14.942 1.00 61.66 183 PRO A N 1
ATOM 1266 C CA . PRO A 1 183 ? 59.526 -1.138 15.367 1.00 63.04 183 PRO A CA 1
ATOM 1267 C C . PRO A 1 183 ? 60.485 -0.961 14.243 1.00 63.57 183 PRO A C 1
ATOM 1268 O O . PRO A 1 183 ? 60.914 -1.979 13.702 1.00 64.14 183 PRO A O 1
#

InterPro domains:
  IPR022598 Long-chain fatty acyl-CoA thioesterase FcoT-like [PF10862] (28-178)
  IPR043064 Long-chain fatty acyl-CoA thioesterase, Rv0098-like superfamily [G3DSA:3.10.129.30] (20-183)

Radius of gyration: 15.12 Å; Cα contacts (8 Å, |Δi|>4): 339; chains: 1; bounding box: 29×44×32 Å

Solvent-accessible surface area: 8193 Å² total; per-residue (Å²): 142,13,65,80,136,26,2,40,109,0,0,92,32,40,53,91,159,69,19,59,9,2,75,53,3,69,47,62,21,81,74,63,22,0,50,0,91,2,43,0,56,6,71,135,24,76,108,79,217,89,50,73,91,6,25,51,73,2,0,50,46,0,0,27,0,0,8,30,0,0,14,0,7,0,3,94,81,103,52,1,135,27,8,95,65,16,50,17,72,40,5,31,126,30,4,125,86,11,41,77,74,122,141,54,60,57,166,88,116,114,85,6,43,26,103,94,0,16,0,71,0,29,0,141,103,19,92,63,82,247,120,32,2,51,6,41,9,54,0,70,3,108,41,123,43,14,32,1,32,6,111,5,27,30,0,12,35,72,13,82

GO terms:
  GO:0047617 fatty acyl-CoA hydrolase activity (F, IDA)
  GO:0005886 plasma membrane (C, HDA)
  GO:0006633 fatty acid biosynthetic process (P, IMP)

Foldseek 3Di:
DADVVLLCLLCVVQVVVVRDFWPDKDWDAAQFKIKMKTKTADPADPPDHHPPFQDVVNVVSVVLSGVSRGCQVCQCVVRHNFAPVDHSVNSSVQSPPFKFWPDKDKDWDQTADNGIKMKMKMWGDWDWDCTWIWIWMKMKMHGVGIIMIMDIIMTGNDTD

Nearest PDB structures (foldseek):
  2pfc-assembly1_A-2  TM=1.006E+00  e=2.120E-34  Mycobacterium tuberculosis
  3b18-assembly1_A  TM=1.004E+00  e=1.474E-30  Mycobacterium tuberculosis
  5wsy-assembly1_B  TM=9.411E-01  e=4.694E-16  Streptomyces avermitilis MA-4680 = NBRC 14893
  5wsy-assembly1_A  TM=9.069E-01  e=2.886E-15  Streptomyces avermitilis MA-4680 = NBRC 14893
  5wsx-assembly1_A  TM=8.807E-01  e=3.668E-12  Streptomyces avermitilis MA-4680 = NBRC 14893